Protein AF-A0A920GSJ1-F1 (afdb_monomer)

Mean predicted aligned error: 11.22 Å

Radius of gyration: 18.1 Å; Cα contacts (8 Å, |Δi|>4): 42; chains: 1; bounding box: 40×36×43 Å

Structure (mmCIF, N/CA/C/O backbone):
data_AF-A0A920GSJ1-F1
#
_entry.id   AF-A0A920GSJ1-F1
#
loop_
_atom_site.group_PDB
_atom_site.id
_atom_site.type_symbol
_atom_site.label_atom_id
_atom_site.label_alt_id
_atom_site.label_comp_id
_atom_site.label_asym_id
_atom_site.label_entity_id
_atom_site.label_seq_id
_atom_site.pdbx_PDB_ins_code
_atom_site.Cartn_x
_atom_site.Cartn_y
_atom_site.Cartn_z
_atom_site.occupancy
_atom_site.B_iso_or_equiv
_atom_site.auth_seq_id
_atom_site.auth_comp_id
_atom_site.auth_asym_id
_atom_site.auth_atom_id
_atom_site.pdbx_PDB_model_num
ATOM 1 N N . MET A 1 1 ? -4.177 13.895 -10.131 1.00 35.78 1 MET A N 1
ATOM 2 C CA . MET A 1 1 ? -3.212 12.806 -9.878 1.00 35.78 1 MET A CA 1
ATOM 3 C C . MET A 1 1 ? -2.023 13.447 -9.198 1.00 35.78 1 MET A C 1
ATOM 5 O O . MET A 1 1 ? -1.237 14.083 -9.880 1.00 35.78 1 MET A O 1
ATOM 9 N N . ILE A 1 2 ? -1.982 13.422 -7.867 1.00 32.22 2 ILE A N 1
ATOM 10 C CA . ILE A 1 2 ? -0.943 14.128 -7.112 1.00 32.22 2 ILE A CA 1
ATOM 11 C C . ILE A 1 2 ? 0.164 13.111 -6.864 1.00 32.22 2 ILE A C 1
ATOM 13 O O . ILE A 1 2 ? 0.076 12.268 -5.977 1.00 32.22 2 ILE A O 1
ATOM 17 N N . CYS A 1 3 ? 1.145 13.099 -7.758 1.00 34.41 3 CYS A N 1
ATOM 18 C CA . CYS A 1 3 ? 2.413 12.454 -7.485 1.00 34.41 3 CYS A CA 1
ATOM 19 C C . CYS A 1 3 ? 3.158 13.408 -6.545 1.00 34.41 3 CYS A C 1
ATOM 21 O O . CYS A 1 3 ? 3.552 14.476 -6.993 1.00 34.41 3 CYS A O 1
ATOM 23 N N . TYR A 1 4 ? 3.407 13.032 -5.291 1.00 43.47 4 TYR A N 1
ATOM 24 C CA . TYR A 1 4 ? 4.317 13.756 -4.378 1.00 43.47 4 TYR A CA 1
ATOM 25 C C . TYR A 1 4 ? 5.793 13.727 -4.849 1.00 43.47 4 TYR A C 1
ATOM 27 O O . TYR A 1 4 ? 6.725 13.851 -4.069 1.00 43.47 4 TYR A O 1
ATOM 35 N N . ALA A 1 5 ? 6.030 13.472 -6.139 1.00 44.44 5 ALA A N 1
ATOM 36 C CA . ALA A 1 5 ? 7.350 13.493 -6.753 1.00 44.44 5 ALA A CA 1
ATOM 37 C C . ALA A 1 5 ? 7.743 14.894 -7.256 1.00 44.44 5 ALA A C 1
ATOM 39 O O . ALA A 1 5 ? 8.871 15.027 -7.729 1.00 44.44 5 ALA A O 1
ATOM 40 N N . ASP A 1 6 ? 6.821 15.862 -7.151 1.00 44.47 6 ASP A N 1
ATOM 41 C CA . ASP A 1 6 ? 6.967 17.278 -7.515 1.00 44.47 6 ASP A CA 1
ATOM 42 C C . ASP A 1 6 ? 6.780 18.193 -6.279 1.00 44.47 6 ASP A C 1
ATOM 44 O O . ASP A 1 6 ? 6.300 19.318 -6.400 1.00 44.47 6 ASP A O 1
ATOM 48 N N . ASP A 1 7 ? 7.102 17.711 -5.073 1.00 50.22 7 ASP A N 1
ATOM 49 C CA . ASP A 1 7 ? 7.243 18.600 -3.915 1.00 50.22 7 ASP A CA 1
ATOM 50 C C . ASP A 1 7 ? 8.618 19.282 -4.008 1.00 50.22 7 ASP A C 1
ATOM 52 O O . ASP A 1 7 ? 9.650 18.612 -3.911 1.00 50.22 7 ASP A O 1
ATOM 56 N N . GLU A 1 8 ? 8.635 20.612 -4.164 1.00 54.62 8 GLU A N 1
ATOM 57 C CA . GLU A 1 8 ? 9.850 21.459 -4.178 1.00 54.62 8 GLU A CA 1
ATOM 58 C C . GLU A 1 8 ? 10.767 21.232 -2.953 1.00 54.62 8 GLU A C 1
ATOM 60 O O . GLU A 1 8 ? 11.936 21.606 -2.968 1.00 54.62 8 GLU A O 1
ATOM 65 N N . GLU A 1 9 ? 10.260 20.591 -1.896 1.00 57.53 9 GLU A N 1
ATOM 66 C CA . GLU A 1 9 ? 10.948 20.345 -0.625 1.00 57.53 9 GLU A CA 1
ATOM 67 C C . GLU A 1 9 ? 11.962 19.178 -0.669 1.00 57.53 9 GLU A C 1
ATOM 69 O O . GLU A 1 9 ? 12.779 19.046 0.242 1.00 57.53 9 GLU A O 1
ATOM 74 N N . PHE A 1 10 ? 11.950 18.340 -1.717 1.00 56.72 10 PHE A N 1
ATOM 75 C CA . PHE A 1 10 ? 12.794 17.132 -1.808 1.00 56.72 10 PHE A CA 1
ATOM 76 C C . PHE A 1 10 ? 13.805 17.134 -2.965 1.00 56.72 10 PHE A C 1
ATOM 78 O O . PHE A 1 10 ? 14.469 16.123 -3.204 1.00 56.72 10 PHE A O 1
ATOM 85 N N . GLU A 1 11 ? 13.957 18.248 -3.681 1.00 65.44 11 GLU A N 1
ATOM 86 C CA . GLU A 1 11 ? 14.905 18.371 -4.796 1.00 65.44 11 GLU A CA 1
ATOM 87 C C . GLU A 1 11 ? 16.310 18.795 -4.342 1.00 65.44 11 GLU A C 1
ATOM 89 O O . GLU A 1 11 ? 16.881 19.754 -4.855 1.00 65.44 11 GLU A O 1
ATOM 94 N N . ASP A 1 12 ? 16.898 18.063 -3.394 1.00 81.75 12 ASP A N 1
ATOM 95 C CA . ASP A 1 12 ? 18.335 18.196 -3.145 1.00 81.75 12 ASP A CA 1
ATOM 96 C C . ASP A 1 12 ? 19.147 17.545 -4.281 1.00 81.75 12 ASP A C 1
ATOM 98 O O . ASP A 1 12 ? 18.731 16.548 -4.892 1.00 81.75 12 ASP A O 1
ATOM 102 N N . ASP A 1 13 ? 20.326 18.100 -4.564 1.00 86.56 13 ASP A N 1
ATOM 103 C CA . ASP A 1 13 ? 21.214 17.624 -5.627 1.00 86.56 13 ASP A CA 1
ATOM 104 C C . ASP A 1 13 ? 21.592 16.143 -5.445 1.00 86.56 13 ASP A C 1
ATOM 106 O O . ASP A 1 13 ? 21.695 15.398 -6.431 1.00 86.56 13 ASP A O 1
ATOM 110 N N . GLU A 1 14 ? 21.741 15.676 -4.199 1.00 88.75 14 GLU A N 1
ATOM 111 C CA . GLU A 1 14 ? 22.036 14.275 -3.897 1.00 88.75 14 GLU A CA 1
ATOM 112 C C . GLU A 1 14 ? 20.869 13.359 -4.290 1.00 88.75 14 GLU A C 1
ATOM 114 O O . GLU A 1 14 ? 21.064 12.350 -4.983 1.00 88.75 14 GLU A O 1
ATOM 119 N N . PHE A 1 15 ? 19.640 13.738 -3.926 1.00 87.50 15 PHE A N 1
ATOM 120 C CA . PHE A 1 15 ? 18.439 12.981 -4.278 1.00 87.50 15 PHE A CA 1
ATOM 121 C C . PHE A 1 15 ? 18.223 12.943 -5.792 1.00 87.50 15 PHE A C 1
ATOM 123 O O . PHE A 1 15 ? 17.928 11.886 -6.358 1.00 87.50 15 PHE A O 1
ATOM 130 N N . ASN A 1 16 ? 18.430 14.069 -6.474 1.00 87.75 16 ASN A N 1
ATOM 131 C CA . ASN A 1 16 ? 18.300 14.161 -7.924 1.00 87.75 16 ASN A CA 1
ATOM 132 C C . ASN A 1 16 ? 19.336 13.298 -8.654 1.00 87.75 16 ASN A C 1
ATOM 134 O O . ASN A 1 16 ? 18.999 12.601 -9.624 1.00 87.75 16 ASN A O 1
ATOM 138 N N . ASN A 1 17 ? 20.580 13.275 -8.169 1.00 92.06 17 ASN A N 1
ATOM 139 C CA . ASN A 1 17 ? 21.608 12.393 -8.705 1.00 92.06 17 ASN A CA 1
ATOM 140 C C . ASN A 1 17 ? 21.244 10.914 -8.498 1.00 92.06 17 ASN A C 1
ATOM 142 O O . ASN A 1 17 ? 21.252 10.138 -9.457 1.00 92.06 17 ASN A O 1
ATOM 146 N N . TRP A 1 18 ? 20.833 10.535 -7.285 1.00 92.94 18 TRP A N 1
ATOM 147 C CA . TRP A 1 18 ? 20.374 9.179 -6.982 1.00 92.94 18 TRP A CA 1
ATOM 148 C C . TRP A 1 18 ? 19.182 8.757 -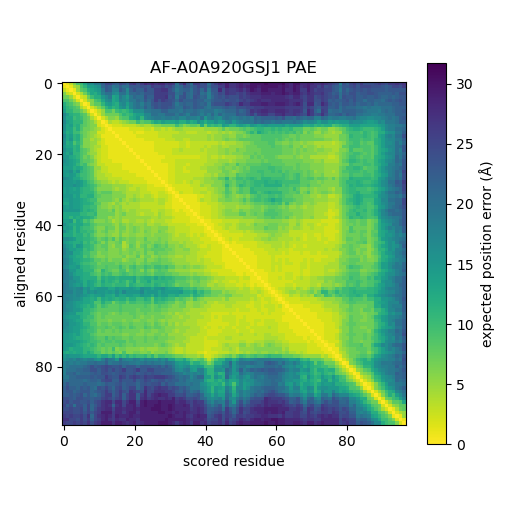7.861 1.00 92.94 18 TRP A C 1
ATOM 150 O O . TRP A 1 18 ? 19.212 7.695 -8.485 1.00 92.94 18 TRP A O 1
ATOM 160 N N . LYS A 1 19 ? 18.164 9.618 -7.996 1.00 89.75 19 LYS A N 1
ATOM 161 C CA . LYS A 1 19 ? 16.956 9.396 -8.816 1.00 89.75 19 LYS A CA 1
ATOM 162 C C . LYS A 1 19 ? 17.317 9.156 -10.280 1.00 89.75 19 LYS A C 1
ATOM 164 O O . LYS A 1 19 ? 16.695 8.319 -10.942 1.00 89.75 19 LYS A O 1
ATOM 169 N N . ARG A 1 20 ? 18.315 9.873 -10.805 1.00 91.38 20 ARG A N 1
ATOM 170 C CA . ARG A 1 20 ? 18.814 9.690 -12.173 1.00 91.38 20 ARG A CA 1
ATOM 171 C C . ARG A 1 20 ? 19.490 8.336 -12.360 1.00 91.38 20 ARG A C 1
ATOM 173 O O . ARG A 1 20 ? 19.158 7.648 -13.327 1.00 91.38 20 ARG A O 1
ATOM 180 N N . GLU A 1 21 ? 20.399 7.949 -11.470 1.00 94.25 21 GLU A N 1
ATOM 181 C CA . GLU A 1 21 ? 21.086 6.655 -11.570 1.00 94.25 21 GLU A CA 1
ATOM 182 C C . GLU A 1 21 ? 20.109 5.488 -11.384 1.00 94.25 21 GLU A C 1
ATOM 184 O O . GLU A 1 21 ? 20.084 4.565 -12.199 1.00 94.25 21 GLU A O 1
ATOM 189 N N . TRP A 1 22 ? 19.190 5.586 -10.421 1.00 92.31 22 TRP A N 1
ATOM 190 C CA . TRP A 1 22 ? 18.128 4.599 -10.225 1.00 92.31 22 TRP A CA 1
ATOM 191 C C . TRP A 1 22 ? 17.264 4.409 -11.483 1.00 92.31 22 TRP A C 1
ATOM 193 O O . TRP A 1 22 ? 16.995 3.281 -11.897 1.00 92.31 22 TRP A O 1
ATOM 203 N N . LYS A 1 23 ? 16.890 5.496 -12.174 1.00 89.56 23 LYS A N 1
ATOM 204 C CA . LYS A 1 23 ? 16.151 5.413 -13.447 1.00 89.56 23 LYS A CA 1
ATOM 205 C C . LYS A 1 23 ? 16.942 4.727 -14.566 1.00 89.56 23 LYS A C 1
ATOM 207 O O . LYS A 1 23 ? 16.322 4.099 -15.425 1.00 89.56 23 LYS A O 1
ATOM 212 N N . LYS A 1 24 ? 18.274 4.855 -14.606 1.00 94.31 24 LYS A N 1
ATOM 213 C CA . LYS A 1 24 ? 19.109 4.131 -15.584 1.00 94.31 24 LYS A CA 1
ATOM 214 C C . LYS A 1 24 ? 19.093 2.630 -15.299 1.00 94.31 24 LYS A C 1
ATOM 216 O O . LYS A 1 24 ? 18.851 1.855 -16.220 1.00 94.31 24 LYS A O 1
ATOM 221 N N . GLU A 1 25 ? 19.245 2.240 -14.036 1.00 92.81 25 GLU A N 1
ATOM 222 C CA . GLU A 1 25 ? 19.185 0.839 -13.601 1.00 92.81 25 GLU A CA 1
ATOM 223 C C . GLU A 1 25 ? 17.848 0.174 -13.953 1.00 92.81 25 GLU A C 1
ATOM 225 O O . GLU A 1 25 ? 17.826 -0.948 -14.458 1.00 92.81 25 GLU A O 1
ATOM 230 N N . LEU A 1 26 ? 16.726 0.879 -13.763 1.00 90.75 26 LEU A N 1
ATOM 231 C CA . LEU A 1 26 ? 15.404 0.377 -14.157 1.00 90.75 26 LEU A CA 1
ATOM 232 C C . LEU A 1 26 ? 15.322 0.076 -15.658 1.00 90.75 26 LEU A C 1
ATOM 234 O O . LEU A 1 26 ? 14.789 -0.963 -16.044 1.00 90.75 26 LEU A O 1
ATOM 238 N N . LYS A 1 27 ? 15.886 0.951 -16.504 1.00 90.69 27 LYS A N 1
ATOM 239 C CA . LYS A 1 27 ? 15.914 0.748 -17.962 1.00 90.69 27 LYS A CA 1
ATOM 240 C C . LYS A 1 27 ? 16.750 -0.466 -18.349 1.00 90.69 27 LYS A C 1
ATOM 242 O O . LYS A 1 27 ? 16.313 -1.242 -19.190 1.00 90.69 27 LYS A O 1
ATOM 247 N N . VAL A 1 28 ? 17.921 -0.640 -17.731 1.00 94.31 28 VAL A N 1
ATOM 248 C CA . VAL A 1 28 ? 18.802 -1.796 -17.980 1.00 94.31 28 VAL A CA 1
ATOM 249 C C . VAL A 1 28 ? 18.116 -3.103 -17.579 1.00 94.31 28 VAL A C 1
ATOM 251 O O . VAL A 1 28 ? 18.202 -4.089 -18.304 1.00 94.31 28 VAL A O 1
ATOM 254 N N . LYS A 1 29 ? 17.394 -3.103 -16.453 1.00 91.44 29 LYS A N 1
ATOM 255 C CA . LYS A 1 29 ? 16.661 -4.274 -15.949 1.00 91.44 29 LYS A CA 1
ATOM 256 C C . LYS A 1 29 ? 15.314 -4.510 -16.638 1.00 91.44 29 LYS A C 1
ATOM 258 O O . LYS A 1 29 ? 14.679 -5.521 -16.359 1.00 91.44 29 LYS A O 1
ATOM 263 N N . GLY A 1 30 ? 14.868 -3.595 -17.503 1.00 91.19 30 GLY A N 1
ATOM 264 C CA . GLY A 1 30 ? 13.560 -3.673 -18.155 1.00 91.19 30 GLY A CA 1
ATOM 265 C C . GLY A 1 30 ? 12.384 -3.595 -17.177 1.00 91.19 30 GLY A C 1
ATOM 266 O O . GLY A 1 30 ? 11.340 -4.171 -17.452 1.00 91.19 30 GLY A O 1
ATOM 267 N N . ILE A 1 31 ? 12.560 -2.923 -16.034 1.00 88.50 31 ILE A N 1
ATOM 268 C CA . ILE A 1 31 ? 11.508 -2.749 -15.028 1.00 88.50 31 ILE A CA 1
ATOM 269 C C . ILE A 1 31 ? 10.695 -1.511 -15.390 1.00 88.50 31 ILE A C 1
ATOM 271 O O . ILE A 1 31 ? 11.223 -0.397 -15.479 1.00 88.50 31 ILE A O 1
ATOM 275 N N . PHE A 1 32 ? 9.393 -1.698 -15.553 1.00 86.25 32 PHE A N 1
ATOM 276 C CA . PHE A 1 32 ? 8.458 -0.642 -15.889 1.00 86.25 32 PHE A CA 1
ATOM 277 C C . PHE A 1 32 ? 7.636 -0.215 -14.679 1.00 86.25 32 PHE A C 1
ATOM 279 O O . PHE A 1 32 ? 7.576 -0.856 -13.631 1.00 86.25 32 PHE A O 1
ATOM 286 N N . ARG A 1 33 ? 6.946 0.913 -14.845 1.00 78.69 33 ARG A N 1
ATOM 287 C CA . ARG A 1 33 ? 6.055 1.463 -13.822 1.00 78.69 33 ARG A CA 1
ATOM 288 C C . ARG A 1 33 ? 4.989 0.455 -13.371 1.00 78.69 33 ARG A C 1
ATOM 290 O O . ARG A 1 33 ? 4.648 0.452 -12.194 1.00 78.69 33 ARG A O 1
ATOM 297 N N . CYS A 1 34 ? 4.469 -0.372 -14.281 1.00 77.94 34 CYS A N 1
ATOM 298 C CA . CYS A 1 34 ? 3.478 -1.395 -13.947 1.00 77.94 34 CYS A CA 1
ATOM 299 C C . CYS A 1 34 ? 4.022 -2.423 -12.950 1.00 77.94 34 CYS A C 1
ATOM 301 O O . CYS A 1 34 ? 3.325 -2.723 -11.987 1.00 77.94 34 CYS A O 1
ATOM 303 N N . ASP A 1 35 ? 5.272 -2.860 -13.122 1.00 83.69 35 ASP A N 1
ATOM 304 C CA . ASP A 1 35 ? 5.912 -3.875 -12.275 1.00 83.69 35 ASP A CA 1
ATOM 305 C C . ASP A 1 35 ? 6.140 -3.357 -10.850 1.00 83.69 35 ASP A C 1
ATOM 307 O O . ASP A 1 35 ? 5.998 -4.079 -9.864 1.00 83.69 35 ASP A O 1
ATOM 311 N N . VAL A 1 36 ? 6.464 -2.068 -10.728 1.00 82.19 36 VAL A N 1
ATOM 312 C CA . VAL A 1 36 ? 6.648 -1.413 -9.427 1.00 82.19 36 VAL A CA 1
ATOM 313 C C . VAL A 1 36 ? 5.306 -1.231 -8.715 1.00 82.19 36 VAL A C 1
ATOM 315 O O . VAL A 1 36 ? 5.202 -1.504 -7.522 1.00 82.19 36 VAL A O 1
ATOM 318 N N . ILE A 1 37 ? 4.267 -0.793 -9.434 1.00 79.31 37 ILE A N 1
ATOM 319 C CA . ILE A 1 37 ? 2.934 -0.564 -8.854 1.00 79.31 37 ILE A CA 1
ATOM 320 C C . ILE A 1 37 ? 2.279 -1.880 -8.425 1.00 79.31 37 ILE A C 1
ATOM 322 O O . ILE A 1 37 ? 1.624 -1.913 -7.389 1.00 79.31 37 ILE A O 1
ATOM 326 N N . SER A 1 38 ? 2.474 -2.971 -9.170 1.00 80.31 38 SER A N 1
ATOM 327 C CA . SER A 1 38 ? 1.919 -4.277 -8.794 1.00 80.31 38 SER A CA 1
ATOM 328 C C . SER A 1 38 ? 2.528 -4.854 -7.516 1.00 80.31 38 SER A C 1
ATOM 330 O O . SER A 1 38 ? 1.892 -5.668 -6.856 1.00 80.31 38 SER A O 1
ATOM 332 N N . CYS A 1 39 ? 3.753 -4.450 -7.172 1.00 85.62 39 CYS A N 1
ATOM 333 C CA . CYS A 1 39 ? 4.486 -4.982 -6.024 1.00 85.62 39 CYS A CA 1
ATOM 334 C C . CYS A 1 39 ? 4.414 -4.083 -4.783 1.00 85.62 39 CYS A C 1
ATOM 336 O O . CYS A 1 39 ? 4.634 -4.569 -3.673 1.00 85.62 39 CYS A O 1
ATOM 338 N N . ASN A 1 40 ? 4.067 -2.802 -4.943 1.00 82.50 40 ASN A N 1
ATOM 339 C CA . ASN A 1 40 ? 4.029 -1.834 -3.850 1.00 82.50 40 ASN A CA 1
ATOM 340 C C . ASN A 1 40 ? 2.585 -1.530 -3.431 1.00 82.50 40 ASN A C 1
ATOM 342 O O . ASN A 1 40 ? 1.851 -0.908 -4.203 1.00 82.50 40 ASN A O 1
ATOM 346 N N . PRO A 1 41 ? 2.163 -1.930 -2.219 1.00 83.62 41 PRO A N 1
ATOM 347 C CA . PRO A 1 41 ? 0.836 -1.596 -1.739 1.00 83.62 41 PRO A CA 1
ATOM 348 C C . PRO A 1 41 ? 0.723 -0.084 -1.537 1.00 83.62 41 PRO A C 1
ATOM 350 O O . PRO A 1 41 ? 1.645 0.578 -1.058 1.00 83.62 41 PRO A O 1
ATOM 353 N N . ILE A 1 42 ? -0.433 0.457 -1.901 1.00 81.56 42 ILE A N 1
ATOM 354 C CA . ILE A 1 42 ? -0.803 1.853 -1.672 1.00 81.56 42 ILE A CA 1
ATOM 355 C C . ILE A 1 42 ? -1.210 2.026 -0.199 1.00 81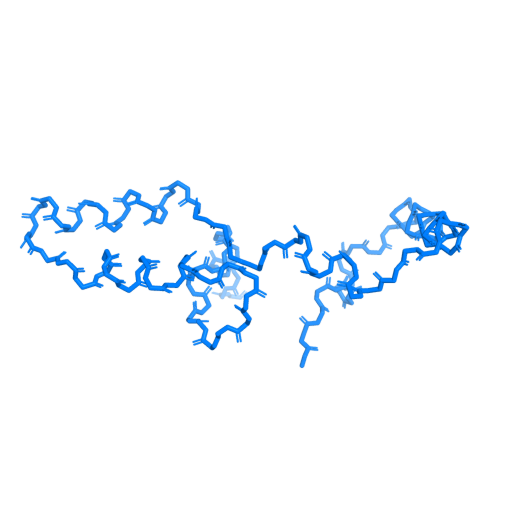.56 42 ILE A C 1
ATOM 357 O O . ILE A 1 42 ? -0.947 3.064 0.403 1.00 81.56 42 ILE A O 1
ATOM 361 N N . LEU A 1 43 ? -1.815 0.989 0.392 1.00 80.62 43 LEU A N 1
ATOM 362 C CA . LEU A 1 43 ? -2.298 0.950 1.773 1.00 80.62 43 LEU A CA 1
ATOM 363 C C . LEU A 1 43 ? -1.414 0.049 2.640 1.00 80.62 43 LEU A C 1
ATOM 365 O O . LEU A 1 43 ? -1.207 -1.120 2.321 1.00 80.62 43 LEU A O 1
ATOM 369 N N . ILE A 1 44 ? -0.938 0.579 3.768 1.00 82.75 44 ILE A N 1
ATOM 370 C CA . ILE A 1 44 ? -0.196 -0.185 4.780 1.00 82.75 44 ILE A CA 1
ATOM 371 C C . ILE A 1 44 ? -0.882 0.033 6.133 1.00 82.75 44 ILE A C 1
ATOM 373 O O . ILE A 1 44 ? -1.024 1.190 6.537 1.00 82.75 44 ILE A O 1
ATOM 377 N N . PRO A 1 45 ? -1.270 -1.034 6.856 1.00 84.50 45 PRO A N 1
ATOM 378 C CA . PRO A 1 45 ? -1.888 -0.916 8.172 1.00 84.50 45 PRO A CA 1
ATOM 379 C C . PRO A 1 45 ? -0.864 -0.397 9.189 1.00 84.50 45 PRO A C 1
ATOM 381 O O . PRO A 1 45 ? -0.082 -1.156 9.757 1.00 84.50 45 PRO A O 1
ATOM 384 N N . ARG A 1 46 ? -0.818 0.922 9.396 1.00 85.62 46 ARG A N 1
ATOM 385 C CA . ARG A 1 46 ? 0.056 1.537 10.403 1.00 85.62 46 ARG A CA 1
ATOM 386 C C . ARG A 1 46 ? -0.434 1.148 11.793 1.00 85.62 46 ARG A C 1
ATOM 388 O O . ARG A 1 46 ? -1.623 1.266 12.061 1.00 85.62 46 ARG A O 1
ATOM 395 N N . ASN A 1 47 ? 0.484 0.775 12.686 1.00 87.31 47 ASN A N 1
ATOM 396 C CA . ASN A 1 47 ? 0.136 0.284 14.024 1.00 87.31 47 ASN A CA 1
ATOM 397 C C . ASN A 1 47 ? -0.859 1.190 14.763 1.00 87.31 47 ASN A C 1
ATOM 399 O O . ASN A 1 47 ? -1.834 0.687 15.294 1.00 87.31 47 ASN A O 1
ATOM 403 N N . TYR A 1 48 ? -0.681 2.514 14.739 1.00 84.94 48 TYR A N 1
ATOM 404 C CA . TYR A 1 48 ? -1.600 3.424 15.436 1.00 84.94 48 TYR A CA 1
ATOM 405 C C . TYR A 1 48 ? -3.049 3.361 14.907 1.00 84.94 48 TYR A C 1
ATOM 407 O O . TYR A 1 48 ? -3.974 3.510 15.696 1.00 84.94 48 TYR A O 1
ATOM 415 N N . LEU A 1 49 ? -3.254 3.107 13.605 1.00 82.44 49 LEU A N 1
ATOM 416 C CA . LEU A 1 49 ? -4.590 2.941 13.010 1.00 82.44 49 LEU A CA 1
ATOM 417 C C . LEU A 1 49 ? -5.223 1.613 13.431 1.00 82.44 49 LEU A 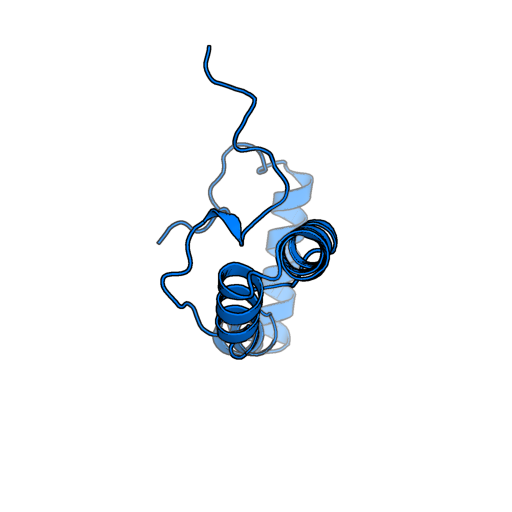C 1
ATOM 419 O O . LEU A 1 49 ? -6.427 1.540 13.653 1.00 82.44 49 LEU A O 1
ATOM 423 N N . VAL A 1 50 ? -4.398 0.568 13.548 1.00 87.75 50 VAL A N 1
ATOM 424 C CA . VAL A 1 50 ? -4.833 -0.741 14.045 1.00 87.75 50 VAL A CA 1
ATOM 425 C C . VAL A 1 50 ? -5.276 -0.619 15.502 1.00 87.75 50 VAL A C 1
ATOM 427 O O . VAL A 1 50 ? -6.372 -1.055 15.837 1.00 87.75 50 VAL A O 1
ATOM 430 N N . GLU A 1 51 ? -4.471 0.027 16.347 1.00 88.94 51 GLU A N 1
ATOM 431 C CA . GLU A 1 51 ? -4.800 0.245 17.761 1.00 88.94 51 GLU A CA 1
ATOM 432 C C . GLU A 1 51 ? -6.069 1.090 17.941 1.00 88.94 51 GLU A C 1
ATOM 434 O O . GLU A 1 51 ? -6.895 0.781 18.796 1.00 88.94 51 GLU A O 1
ATOM 439 N N . GLU A 1 52 ? -6.275 2.124 17.120 1.00 83.81 52 GLU A N 1
ATOM 440 C CA . GLU A 1 52 ? -7.507 2.920 17.163 1.00 83.81 52 GLU A CA 1
ATOM 441 C C . GLU A 1 52 ? -8.744 2.072 16.828 1.00 83.81 52 GLU A C 1
ATOM 443 O O . GLU A 1 52 ? -9.739 2.112 17.554 1.00 83.81 52 GLU A O 1
ATOM 448 N N . ALA A 1 53 ? -8.675 1.279 15.754 1.00 85.31 53 ALA A N 1
ATOM 449 C CA . ALA A 1 53 ? -9.778 0.421 15.334 1.00 85.31 53 ALA A CA 1
ATOM 450 C C . ALA A 1 53 ? -10.097 -0.677 16.365 1.00 85.31 53 ALA A C 1
ATOM 452 O O . ALA A 1 53 ? -11.260 -1.044 16.529 1.00 85.31 53 ALA A O 1
ATOM 453 N N . LEU A 1 54 ? -9.081 -1.192 17.065 1.00 89.12 54 LEU A N 1
ATOM 454 C CA . LEU A 1 54 ? -9.252 -2.198 18.115 1.00 89.12 54 LEU A CA 1
ATOM 455 C C . LEU A 1 54 ? -9.792 -1.598 19.418 1.00 89.12 54 LEU A C 1
ATOM 4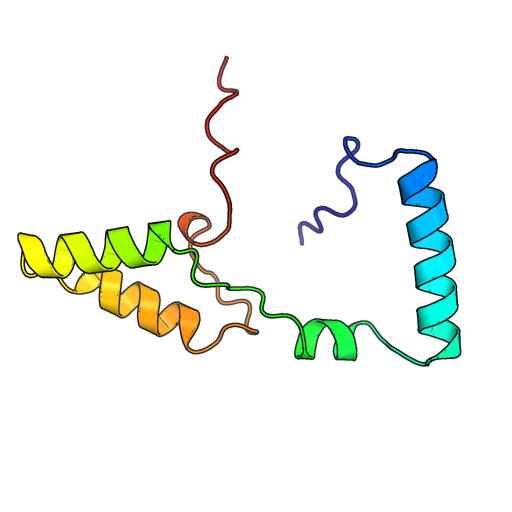57 O O . LEU A 1 54 ? -10.689 -2.181 20.020 1.00 89.12 54 LEU A O 1
ATOM 461 N N . SER A 1 55 ? -9.299 -0.428 19.829 1.00 89.44 55 SER A N 1
ATOM 462 C CA . SER A 1 55 ? -9.695 0.226 21.083 1.00 89.44 55 SER A CA 1
ATOM 463 C C . SER A 1 55 ? -11.190 0.559 21.126 1.00 89.44 55 SER A C 1
ATOM 465 O O . SER A 1 55 ? -11.851 0.334 22.143 1.00 89.44 55 SER A O 1
ATOM 467 N N . GLU A 1 56 ? -11.759 1.029 20.011 1.00 85.12 56 GLU A N 1
ATOM 468 C CA . GLU A 1 56 ? -13.195 1.326 19.916 1.00 85.12 56 GLU A CA 1
ATOM 469 C C . GLU A 1 56 ? -14.054 0.049 19.928 1.00 85.12 56 GLU A C 1
ATOM 471 O O . GLU A 1 56 ? -15.113 0.008 20.561 1.00 85.12 56 GLU A O 1
ATOM 476 N N . ALA A 1 57 ? -13.571 -1.022 19.295 1.00 89.69 57 ALA A N 1
ATOM 477 C CA . ALA A 1 57 ? -14.242 -2.317 19.310 1.00 89.69 57 ALA A CA 1
ATOM 478 C C . ALA A 1 57 ? -14.225 -2.959 20.705 1.00 89.69 57 ALA A C 1
ATOM 480 O O . ALA A 1 57 ? -15.234 -3.516 21.133 1.00 89.69 57 ALA A O 1
ATOM 481 N N . GLU A 1 58 ? -13.109 -2.861 21.428 1.00 91.25 58 GLU A N 1
ATOM 482 C CA . GLU A 1 58 ? -12.968 -3.415 22.777 1.00 91.25 58 GLU A CA 1
ATOM 483 C C . GLU A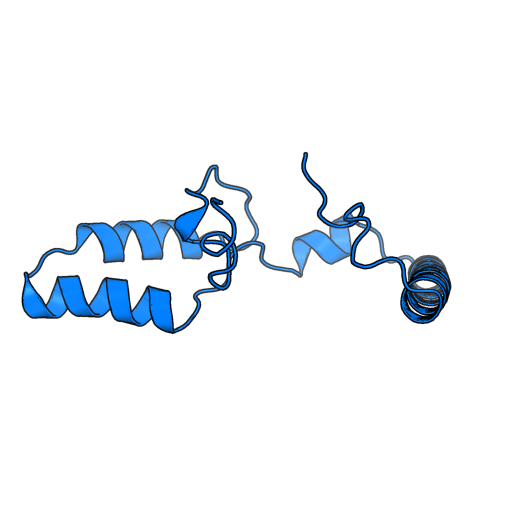 1 58 ? -13.753 -2.606 23.820 1.00 91.25 58 GLU A C 1
ATOM 485 O O . GLU A 1 58 ? -14.441 -3.189 24.657 1.00 91.25 58 GLU A O 1
ATOM 490 N N . THR A 1 59 ? -13.680 -1.273 23.761 1.00 87.88 59 THR A N 1
ATOM 491 C CA . THR A 1 59 ? -14.245 -0.393 24.800 1.00 87.88 59 THR A CA 1
ATOM 492 C C . THR A 1 59 ? -15.741 -0.147 24.610 1.00 87.88 59 THR A C 1
ATOM 494 O O . THR A 1 59 ? -16.508 -0.229 25.568 1.00 87.88 59 THR A O 1
ATOM 497 N N . ASP A 1 60 ? -16.164 0.137 23.375 1.00 85.94 60 ASP A N 1
ATOM 498 C CA . ASP A 1 60 ? -17.540 0.541 23.063 1.00 85.94 60 ASP A CA 1
ATOM 499 C C . ASP A 1 60 ? -18.349 -0.576 22.379 1.00 85.94 60 ASP A C 1
ATOM 501 O O . ASP A 1 60 ? -19.549 -0.410 22.144 1.00 85.94 60 ASP A O 1
ATOM 505 N N . GLY A 1 61 ? -17.715 -1.699 22.013 1.00 88.50 61 GLY A N 1
ATOM 506 C CA . GLY A 1 61 ? -18.350 -2.765 21.231 1.00 88.50 61 GLY A CA 1
ATOM 507 C C . GLY A 1 61 ? -18.699 -2.355 19.794 1.00 88.50 61 GLY A C 1
ATOM 508 O O . GLY A 1 61 ? -19.504 -3.027 19.144 1.00 88.50 61 GLY A O 1
ATOM 509 N N . LYS A 1 62 ? -18.145 -1.241 19.296 1.00 85.94 62 LYS A N 1
ATOM 510 C CA . LYS A 1 62 ? -18.425 -0.708 17.956 1.00 85.94 62 LYS A CA 1
ATOM 511 C C . LYS A 1 62 ? -17.394 -1.217 16.959 1.00 85.94 62 LYS A C 1
ATOM 513 O O . LYS A 1 62 ? -16.210 -0.917 17.055 1.00 85.94 62 LYS A O 1
ATOM 518 N N . PHE A 1 63 ? -17.862 -1.951 15.957 1.00 88.38 63 PHE A N 1
ATOM 519 C CA . PHE A 1 63 ? -17.001 -2.568 14.946 1.00 88.38 63 PHE A CA 1
ATOM 520 C C . PHE A 1 63 ? -16.934 -1.785 13.634 1.00 88.38 63 PHE A C 1
ATOM 522 O O . PHE A 1 63 ? -16.291 -2.248 12.697 1.00 88.38 63 PHE A O 1
ATOM 529 N N . ASP A 1 64 ? -17.578 -0.621 13.541 1.00 84.75 64 ASP A N 1
ATOM 530 C CA . ASP A 1 64 ? -17.683 0.131 12.286 1.00 84.75 64 ASP A CA 1
ATOM 531 C C . ASP A 1 64 ? -16.298 0.476 11.722 1.00 84.75 64 ASP A C 1
ATOM 533 O O . ASP A 1 64 ? -15.987 0.108 10.588 1.00 84.75 64 ASP A O 1
ATOM 537 N N . LYS A 1 65 ? -15.412 1.048 12.551 1.00 80.44 65 LYS A N 1
ATOM 538 C CA . LYS A 1 65 ? -14.026 1.343 12.155 1.00 80.44 65 LYS A CA 1
ATOM 539 C C . LYS A 1 65 ? -13.207 0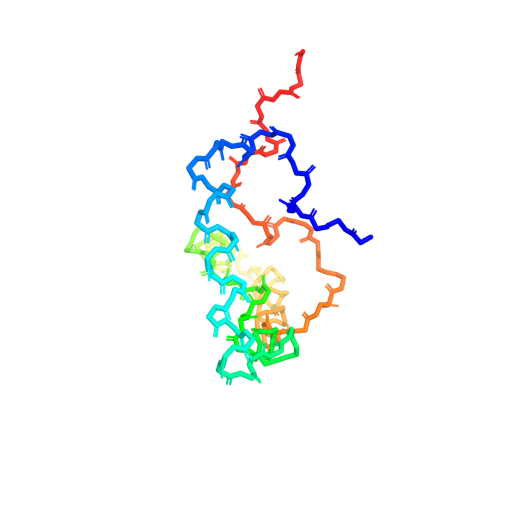.095 11.849 1.00 80.44 65 LYS A C 1
ATOM 541 O O . LYS A 1 65 ? -12.417 0.101 10.913 1.00 80.44 65 LYS A O 1
ATOM 546 N N . PHE A 1 66 ? -13.385 -0.980 12.613 1.00 87.50 66 PHE A N 1
ATOM 547 C CA . PHE A 1 66 ? -12.678 -2.241 12.380 1.00 87.50 66 PHE A CA 1
ATOM 548 C C . PHE A 1 66 ? -13.073 -2.878 11.040 1.00 87.50 66 PHE A C 1
ATOM 550 O O . PHE A 1 66 ? -12.212 -3.331 10.285 1.00 87.50 66 PHE A O 1
ATOM 557 N N . ASN A 1 67 ? -14.368 -2.882 10.720 1.00 89.12 67 ASN A N 1
ATOM 558 C CA . ASN A 1 67 ? -14.890 -3.417 9.467 1.00 89.12 67 ASN A CA 1
ATOM 559 C C . ASN A 1 67 ? -14.471 -2.557 8.272 1.00 89.12 67 ASN A C 1
ATOM 561 O O . ASN A 1 67 ? -14.016 -3.107 7.271 1.00 89.12 67 ASN A O 1
ATOM 565 N N . GLU A 1 68 ? -14.554 -1.229 8.397 1.00 83.75 68 GLU A N 1
ATOM 566 C CA . GLU A 1 68 ? -14.060 -0.291 7.383 1.00 83.75 68 GLU A CA 1
ATOM 567 C C . GLU A 1 68 ? -12.556 -0.493 7.144 1.00 83.75 68 GLU A C 1
ATOM 569 O O . GLU A 1 68 ? -12.118 -0.671 6.005 1.00 83.75 68 GLU A O 1
ATOM 574 N N . PHE A 1 69 ? -11.763 -0.566 8.216 1.00 84.44 69 PHE A N 1
ATOM 575 C CA . PHE A 1 69 ? -10.326 -0.813 8.141 1.00 84.44 69 PHE A CA 1
ATOM 576 C C . PHE A 1 69 ? -10.012 -2.135 7.430 1.00 84.44 69 PHE A C 1
ATOM 578 O O . PHE A 1 69 ? -9.197 -2.154 6.505 1.00 84.44 69 PHE A O 1
ATOM 585 N N . ASN A 1 70 ? -10.699 -3.224 7.793 1.00 87.56 70 ASN A N 1
ATOM 586 C CA . ASN A 1 70 ? -10.547 -4.530 7.148 1.00 87.56 70 ASN A CA 1
ATOM 587 C C . ASN A 1 70 ? -10.912 -4.506 5.660 1.00 87.56 70 ASN A C 1
ATOM 589 O O . ASN A 1 70 ? -10.197 -5.084 4.837 1.00 87.56 70 ASN A O 1
ATOM 593 N N . GLU A 1 71 ? -11.999 -3.833 5.286 1.00 86.50 71 GLU A N 1
ATOM 594 C CA . GLU A 1 71 ? -12.408 -3.726 3.886 1.00 86.50 71 GLU A CA 1
ATOM 595 C C . GLU A 1 71 ? -11.358 -2.989 3.044 1.00 86.50 71 GLU A C 1
ATOM 597 O O . GLU A 1 71 ? -11.110 -3.329 1.881 1.00 86.50 71 GLU A O 1
ATOM 602 N N . ILE A 1 72 ? -10.710 -1.996 3.639 1.00 82.38 72 ILE A N 1
ATOM 603 C CA . ILE A 1 72 ? -9.712 -1.158 2.984 1.00 82.38 72 ILE A CA 1
ATOM 604 C C . ILE A 1 72 ? -8.398 -1.921 2.807 1.00 82.38 72 ILE A C 1
ATOM 606 O O . ILE A 1 72 ? -7.874 -1.984 1.693 1.00 82.38 72 ILE A O 1
ATOM 610 N N . ILE A 1 73 ? -7.900 -2.587 3.852 1.00 86.00 73 ILE A N 1
ATOM 611 C CA . ILE A 1 73 ? -6.657 -3.370 3.763 1.00 86.00 73 ILE A CA 1
ATOM 612 C C . ILE A 1 73 ? -6.812 -4.655 2.941 1.00 86.00 73 ILE A C 1
ATOM 614 O O . ILE A 1 73 ? -5.805 -5.216 2.517 1.00 86.00 73 ILE A O 1
ATOM 618 N N . SER A 1 74 ? -8.043 -5.116 2.683 1.00 88.31 74 SER A N 1
ATOM 619 C CA . SER A 1 74 ? -8.303 -6.314 1.869 1.00 88.31 74 SER A CA 1
ATOM 620 C C . SER A 1 74 ? -7.809 -6.191 0.422 1.00 88.31 74 SER A C 1
ATOM 622 O O . SER A 1 74 ? -7.595 -7.196 -0.253 1.00 88.31 74 SER A O 1
ATOM 624 N N . SER A 1 75 ? -7.628 -4.962 -0.071 1.00 85.75 75 SER A N 1
ATOM 625 C CA . SER A 1 75 ? -7.196 -4.668 -1.441 1.00 85.75 75 SER A CA 1
ATOM 626 C C . SER A 1 75 ? -6.056 -3.641 -1.445 1.00 85.75 75 SER A C 1
ATOM 628 O O . SER A 1 75 ? -6.212 -2.546 -1.987 1.00 85.75 75 SER A O 1
ATOM 630 N N . PRO A 1 76 ? -4.883 -3.969 -0.872 1.00 83.25 76 PRO A N 1
ATOM 631 C CA . PRO A 1 76 ? -3.882 -2.971 -0.495 1.00 83.25 76 PRO A CA 1
ATOM 632 C C . PRO A 1 76 ? -3.170 -2.322 -1.692 1.00 83.25 76 PRO A C 1
ATOM 634 O O . PRO A 1 76 ? -2.564 -1.263 -1.556 1.00 83.25 76 PRO A O 1
ATOM 637 N N . TYR A 1 77 ? -3.263 -2.933 -2.875 1.00 83.69 77 TYR A N 1
ATOM 638 C CA . TYR A 1 77 ? -2.703 -2.443 -4.141 1.00 83.69 77 TYR A CA 1
ATOM 639 C C . TYR A 1 77 ? -3.707 -1.647 -4.985 1.00 83.69 77 TYR A C 1
ATOM 641 O O . TYR A 1 77 ? -3.331 -1.062 -6.000 1.00 83.69 77 TYR A O 1
ATOM 649 N N . GLN A 1 78 ? -4.990 -1.646 -4.612 1.00 76.88 78 GLN A N 1
ATOM 650 C CA . GLN A 1 78 ? -6.030 -0.957 -5.366 1.00 76.88 78 GLN A CA 1
ATOM 651 C C . GLN A 1 78 ? -6.262 0.435 -4.794 1.00 76.88 78 GLN A C 1
ATOM 653 O O . GLN A 1 78 ? -6.434 0.627 -3.592 1.00 76.88 78 GLN A O 1
ATOM 658 N N . LEU A 1 79 ? -6.316 1.415 -5.690 1.00 59.81 79 LEU A N 1
ATOM 659 C CA . LEU A 1 79 ? -6.639 2.792 -5.354 1.00 59.81 79 LEU A CA 1
ATOM 660 C C . LEU A 1 79 ? -8.164 2.895 -5.204 1.00 59.81 79 LEU A C 1
ATOM 662 O O . LEU A 1 79 ? -8.864 3.358 -6.101 1.00 59.81 79 LEU A O 1
ATOM 666 N N . LYS A 1 80 ? -8.704 2.392 -4.089 1.00 55.53 80 LYS A N 1
ATOM 667 C CA . LYS A 1 80 ? -10.064 2.755 -3.671 1.00 55.53 80 LYS A CA 1
ATOM 668 C C . LYS A 1 80 ? -10.046 4.258 -3.334 1.00 55.53 80 LYS A C 1
ATOM 670 O O . LYS A 1 80 ? -9.016 4.774 -2.897 1.00 55.53 80 LYS A O 1
ATOM 675 N N . GLN A 1 81 ? -11.152 4.978 -3.550 1.00 49.78 81 GLN A N 1
ATOM 676 C CA . GLN A 1 81 ? -11.335 6.319 -2.971 1.00 49.78 81 GLN A CA 1
ATOM 677 C C . GLN A 1 81 ? -11.448 6.152 -1.453 1.00 49.78 81 GLN A C 1
ATOM 679 O O . GLN A 1 81 ? -12.533 6.118 -0.889 1.00 49.78 81 GLN A O 1
ATOM 684 N N . VAL A 1 82 ? -10.315 5.908 -0.815 1.00 49.75 82 VAL A N 1
ATOM 685 C CA . VAL A 1 82 ? -10.211 5.698 0.616 1.00 49.75 82 VAL A CA 1
ATOM 686 C C . VAL A 1 82 ? -9.970 7.060 1.236 1.0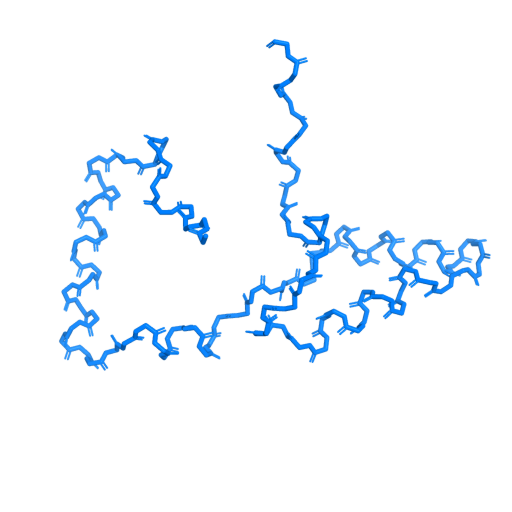0 49.75 82 VAL A C 1
ATOM 688 O O . VAL A 1 82 ? -9.125 7.819 0.755 1.00 49.75 82 VAL A O 1
ATOM 691 N N . ASN A 1 83 ? -10.729 7.376 2.282 1.00 49.50 83 ASN A N 1
ATOM 692 C CA . ASN A 1 83 ? -10.569 8.607 3.041 1.00 49.50 83 ASN A CA 1
ATOM 693 C C . ASN A 1 83 ? -9.087 8.807 3.403 1.00 49.50 83 ASN A C 1
ATOM 695 O O . ASN A 1 83 ? -8.437 7.906 3.935 1.00 49.50 83 ASN A O 1
ATOM 699 N N . ASN A 1 84 ? -8.557 10.006 3.130 1.00 49.00 84 ASN A N 1
ATOM 700 C CA . ASN A 1 84 ? -7.143 10.370 3.319 1.00 49.00 84 ASN A CA 1
ATOM 701 C C . ASN A 1 84 ? -6.597 10.089 4.737 1.00 49.00 84 ASN A C 1
ATOM 703 O O . ASN A 1 84 ? -5.388 10.075 4.933 1.00 49.00 84 ASN A O 1
ATOM 707 N N . GLN A 1 85 ? -7.467 9.837 5.718 1.00 49.94 85 GLN A N 1
ATOM 708 C CA . GLN A 1 85 ? -7.120 9.528 7.108 1.00 49.94 85 GLN A CA 1
ATOM 709 C C . GLN A 1 85 ? -6.364 8.199 7.276 1.00 49.94 85 GLN A C 1
ATOM 711 O O . GLN A 1 85 ? -5.624 8.038 8.241 1.00 49.94 85 GLN A O 1
ATOM 716 N N . ILE A 1 86 ? -6.494 7.269 6.325 1.00 52.00 86 ILE A N 1
ATOM 717 C CA . ILE A 1 86 ? -5.794 5.972 6.365 1.00 52.00 86 ILE A CA 1
ATOM 718 C C . ILE A 1 86 ? -4.391 6.078 5.742 1.00 52.00 86 ILE A C 1
ATOM 720 O O . ILE A 1 86 ? -3.528 5.223 5.956 1.00 52.00 86 ILE A O 1
ATOM 724 N N . PHE A 1 87 ? -4.118 7.178 5.033 1.00 50.44 87 PHE A N 1
ATOM 725 C CA . PHE A 1 87 ? -2.837 7.454 4.402 1.00 50.44 87 PHE A CA 1
ATOM 726 C C . PHE A 1 87 ? -2.062 8.535 5.157 1.00 50.44 87 PHE A C 1
ATOM 728 O O . PHE A 1 87 ? -2.103 9.715 4.821 1.00 50.44 87 PHE A O 1
ATOM 735 N N . GLY A 1 88 ? -1.244 8.105 6.114 1.00 40.44 88 GLY A N 1
ATOM 736 C CA . GLY A 1 88 ? 0.004 8.807 6.401 1.00 40.44 88 GLY A CA 1
ATOM 737 C C . GLY A 1 88 ? 0.245 9.184 7.853 1.00 40.44 88 GLY A C 1
ATOM 738 O O . GLY A 1 88 ? -0.659 9.502 8.617 1.00 40.44 88 GLY A O 1
ATOM 739 N N . ASN A 1 89 ? 1.536 9.198 8.196 1.00 38.41 89 ASN A N 1
ATOM 740 C CA . ASN A 1 89 ? 2.048 9.877 9.376 1.00 38.41 89 ASN A CA 1
ATOM 741 C C . ASN A 1 89 ? 1.426 11.279 9.44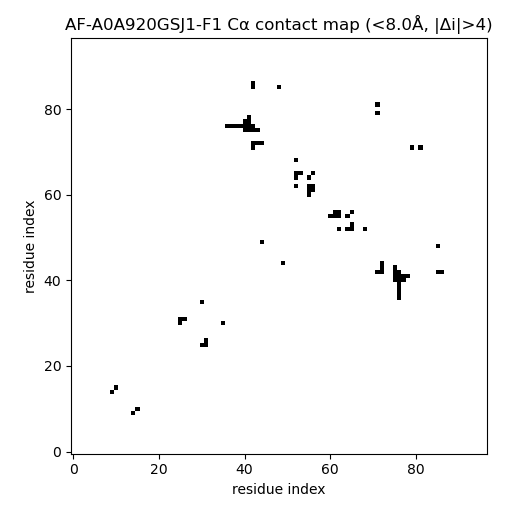3 1.00 38.41 89 ASN A C 1
ATOM 743 O O . ASN A 1 89 ? 1.471 12.024 8.464 1.00 38.41 89 ASN A O 1
ATOM 747 N N . THR A 1 90 ? 0.878 11.643 10.598 1.00 35.41 90 THR A N 1
ATOM 748 C CA . THR A 1 90 ? 0.363 12.980 10.893 1.00 35.41 90 THR A CA 1
ATOM 749 C C . THR A 1 90 ? 1.418 14.053 10.603 1.00 35.41 90 THR A C 1
ATOM 751 O O . THR A 1 90 ? 2.246 14.376 11.452 1.00 35.41 90 THR A O 1
ATOM 754 N N . LYS A 1 91 ? 1.377 14.634 9.404 1.00 36.19 91 LYS A N 1
ATOM 755 C CA . LYS A 1 91 ? 1.936 15.957 9.088 1.00 36.19 91 LYS A CA 1
ATOM 756 C C . LYS A 1 91 ? 0.978 16.796 8.231 1.00 36.19 91 LYS A C 1
ATOM 758 O O . LYS A 1 91 ? 1.410 17.678 7.509 1.00 36.19 91 LYS A O 1
ATOM 763 N N . GLN A 1 92 ? -0.332 16.579 8.365 1.00 33.38 92 GLN A N 1
ATOM 764 C CA . GLN A 1 92 ? -1.348 17.543 7.908 1.00 33.38 92 GLN A CA 1
ATOM 765 C C . GLN A 1 92 ? -1.943 18.396 9.044 1.00 33.38 92 GLN A C 1
ATOM 767 O O . GLN A 1 92 ? -2.824 19.204 8.799 1.00 33.38 92 GLN A O 1
ATOM 772 N N . ASN A 1 93 ? -1.416 18.305 10.271 1.00 30.38 93 ASN A N 1
ATOM 773 C CA . ASN A 1 93 ? -1.784 19.194 11.381 1.00 30.38 93 ASN A CA 1
ATOM 774 C C . ASN A 1 93 ? -0.529 19.788 12.039 1.00 30.38 93 ASN A C 1
ATOM 776 O O . ASN A 1 93 ? -0.146 19.392 13.138 1.00 30.38 93 ASN A O 1
ATOM 780 N N . LYS A 1 94 ? 0.150 20.726 11.364 1.00 28.45 94 LYS A N 1
ATOM 781 C CA . LYS A 1 94 ? 0.980 21.714 12.086 1.00 28.45 94 LYS A CA 1
ATOM 782 C C . LYS A 1 94 ? 1.193 23.073 11.415 1.00 28.45 94 LYS A C 1
ATOM 784 O O . LYS A 1 94 ? 1.887 23.894 12.000 1.00 28.45 94 LYS A O 1
ATOM 789 N N . TYR A 1 95 ? 0.566 23.356 10.275 1.00 29.03 95 TYR A N 1
ATOM 790 C CA . TYR A 1 95 ? 0.581 24.703 9.700 1.00 29.03 95 TYR A CA 1
ATOM 791 C C . TYR A 1 95 ? -0.836 25.104 9.294 1.00 29.03 95 TYR A C 1
ATOM 793 O O . TYR A 1 95 ? -1.272 24.961 8.158 1.00 29.03 95 TYR A O 1
ATOM 801 N N . SER A 1 96 ? -1.580 25.559 10.296 1.00 30.30 96 SER A N 1
ATOM 802 C CA . SER A 1 96 ? -2.674 26.510 10.133 1.00 30.30 96 SER A CA 1
ATOM 803 C C . SER A 1 96 ? -2.400 27.652 11.100 1.00 30.30 96 SER A C 1
ATOM 805 O O . SER A 1 96 ? -2.959 27.678 12.190 1.00 30.30 96 SER A O 1
ATOM 807 N N . LEU A 1 97 ? -1.445 28.497 10.711 1.00 31.75 97 LEU A N 1
ATOM 808 C CA . LEU A 1 97 ? -1.308 29.926 10.993 1.00 31.75 97 LEU A CA 1
ATOM 809 C C . LEU A 1 97 ? -0.355 30.492 9.936 1.00 31.75 97 LEU A C 1
ATOM 811 O O . LEU A 1 97 ? 0.702 29.853 9.727 1.00 31.75 97 LEU A O 1
#

Foldseek 3Di:
DDDVPPDPVPPDPVVVVVVVVVVVVCVVVVNDPVNVLVVDFPADQDPVLVCVQVVCCVPVVDNPSVVLVCVCVVCRSDPDVDPCVRDDDPPVPDDPD

Secondary structure (DSSP, 8-state):
---GGG-GGG--HHHHHHHHHHHHHHHHHT--HHHHHHHS-S----HHHHHHHHHHHHHH---HHHHHHHHHHTSTTS-----GGGS-SS-SSS---

Solvent-accessible surface area (backbone atoms only — not comparable to full-atom values): 6222 Å² total; per-residue (Å²): 135,87,65,84,86,76,49,85,88,64,72,44,72,67,52,52,52,51,53,51,53,53,54,50,53,30,61,76,70,69,59,49,73,66,64,53,50,76,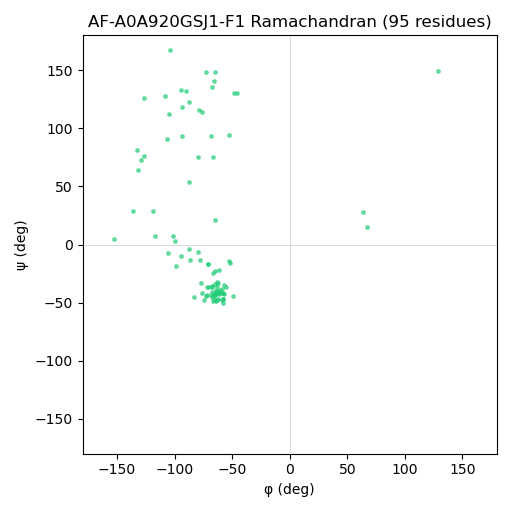70,45,59,80,54,65,92,48,67,71,60,53,50,52,28,47,51,42,30,72,74,72,66,44,51,65,58,39,53,53,51,51,63,53,61,72,44,24,65,56,88,63,99,61,68,67,84,72,68,65,81,90,75,88,82,82,81,92,124

pLDDT: mean 73.35, std 20.76, range [28.45, 94.31]

Sequence (97 aa):
MICYADDEEFEDDEFNNWKREWKKELKVKGIFRCDVISCNPILIPRNYLVEEALSEAETDGKFDKFNEFNEIISSPYQLKQVNNQIFGNTKQNKYSL